Protein AF-A0AAC9Q5P0-F1 (afdb_monomer_lite)

Structure (mmCIF, N/CA/C/O backbone):
data_AF-A0AAC9Q5P0-F1
#
_entry.id   AF-A0AAC9Q5P0-F1
#
loop_
_atom_site.group_PDB
_atom_site.id
_atom_site.type_symbol
_atom_site.label_atom_id
_atom_site.label_alt_id
_atom_site.label_comp_id
_atom_site.label_asym_id
_atom_site.label_entity_id
_atom_site.label_seq_id
_atom_site.pdbx_PDB_ins_code
_atom_site.Cartn_x
_atom_site.Cartn_y
_atom_site.Cartn_z
_atom_site.occupancy
_atom_site.B_iso_or_equiv
_atom_site.auth_seq_id
_atom_site.auth_comp_id
_atom_site.auth_asym_id
_atom_site.auth_atom_id
_atom_site.pdbx_PDB_model_num
ATOM 1 N N . MET A 1 1 ? 54.254 -8.636 -61.430 1.00 41.69 1 MET A N 1
ATOM 2 C CA . MET A 1 1 ? 54.225 -7.560 -60.414 1.00 41.69 1 MET A CA 1
ATOM 3 C C . MET A 1 1 ? 52.807 -7.421 -59.892 1.00 41.69 1 MET A C 1
ATOM 5 O O . MET A 1 1 ? 51.876 -7.338 -60.684 1.00 41.69 1 MET A O 1
ATOM 9 N N . GLU A 1 2 ? 52.655 -7.551 -58.579 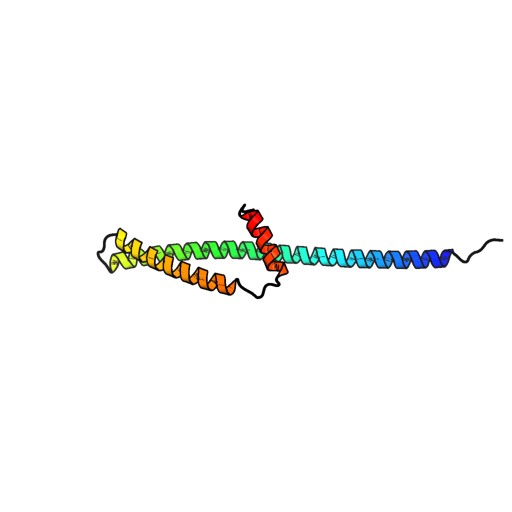1.00 45.59 2 GLU A N 1
ATOM 10 C CA . GLU A 1 2 ? 51.412 -7.882 -57.880 1.00 45.59 2 GLU A CA 1
ATOM 11 C C . GLU A 1 2 ? 50.449 -6.701 -57.646 1.00 45.59 2 GLU A C 1
ATOM 13 O O . GLU A 1 2 ? 50.810 -5.528 -57.668 1.00 45.59 2 GLU A O 1
ATOM 18 N N . LYS A 1 3 ? 49.182 -7.077 -57.429 1.00 53.22 3 LYS A N 1
ATOM 19 C CA . LYS A 1 3 ? 47.941 -6.287 -57.350 1.00 53.22 3 LYS A CA 1
ATOM 20 C C . LYS A 1 3 ? 47.927 -5.187 -56.261 1.00 53.22 3 LYS A C 1
ATOM 22 O O . LYS A 1 3 ? 48.045 -5.525 -55.085 1.00 53.22 3 LYS A O 1
ATOM 27 N N . PRO A 1 4 ? 47.539 -3.928 -56.575 1.00 51.56 4 PRO A N 1
ATOM 28 C CA . PRO A 1 4 ? 47.276 -2.895 -55.563 1.00 51.56 4 PRO A CA 1
ATOM 29 C C . PRO A 1 4 ? 45.778 -2.627 -55.270 1.00 51.56 4 PRO A C 1
ATOM 31 O O . PRO A 1 4 ? 45.444 -1.597 -54.692 1.00 51.56 4 PRO A O 1
ATOM 34 N N . LYS A 1 5 ? 44.836 -3.513 -55.639 1.00 55.69 5 LYS A N 1
ATOM 35 C CA . LYS A 1 5 ? 43.382 -3.204 -55.587 1.00 55.69 5 LYS A CA 1
ATOM 36 C C . LYS A 1 5 ? 42.654 -3.549 -54.266 1.00 55.69 5 LYS A C 1
ATOM 38 O O . LYS A 1 5 ? 41.485 -3.213 -54.124 1.00 55.69 5 LYS A O 1
ATOM 43 N N . ASN A 1 6 ? 43.317 -4.191 -53.295 1.00 57.44 6 ASN A N 1
ATOM 44 C CA . ASN A 1 6 ? 42.667 -4.765 -52.096 1.00 57.44 6 ASN A CA 1
ATOM 45 C C . ASN A 1 6 ? 42.652 -3.836 -50.853 1.00 57.44 6 ASN A C 1
ATOM 47 O O . ASN A 1 6 ? 41.790 -3.949 -49.987 1.00 57.44 6 ASN A O 1
ATOM 51 N N . LYS A 1 7 ? 43.573 -2.865 -50.760 1.00 59.47 7 LYS A N 1
ATOM 52 C CA . LYS A 1 7 ? 43.721 -2.028 -49.549 1.00 59.47 7 LYS A CA 1
ATOM 53 C C . LYS A 1 7 ? 42.550 -1.065 -49.316 1.00 59.47 7 LYS A C 1
ATOM 55 O O . LYS A 1 7 ? 42.161 -0.850 -48.174 1.00 59.47 7 LYS A O 1
ATOM 60 N N . ASN A 1 8 ? 41.955 -0.524 -50.381 1.00 60.94 8 ASN A N 1
ATOM 61 C CA . ASN A 1 8 ? 40.875 0.465 -50.266 1.00 60.94 8 ASN A CA 1
ATOM 62 C C . ASN A 1 8 ? 39.542 -0.174 -49.847 1.00 60.94 8 ASN A C 1
ATOM 64 O O . ASN A 1 8 ? 38.815 0.404 -49.049 1.00 60.94 8 ASN A O 1
ATOM 68 N N . PHE A 1 9 ? 39.249 -1.386 -50.327 1.00 62.50 9 PHE A N 1
ATOM 69 C CA . PHE A 1 9 ? 38.036 -2.123 -49.956 1.00 62.50 9 PHE A CA 1
ATOM 70 C C . PHE A 1 9 ? 38.073 -2.590 -48.497 1.00 62.50 9 PHE A C 1
ATOM 72 O O . PHE A 1 9 ? 37.093 -2.419 -47.777 1.00 62.50 9 PHE A O 1
ATOM 79 N N . ALA A 1 10 ? 39.222 -3.096 -48.037 1.00 68.06 10 ALA A N 1
ATOM 80 C CA . ALA A 1 10 ? 39.425 -3.465 -46.637 1.00 68.06 10 ALA A CA 1
ATOM 81 C C . ALA A 1 10 ? 39.277 -2.260 -45.687 1.00 68.06 10 ALA A C 1
ATOM 83 O O . ALA A 1 10 ? 38.703 -2.385 -44.608 1.00 68.06 10 ALA A O 1
ATOM 84 N N . ASN A 1 11 ? 39.738 -1.077 -46.106 1.00 73.56 11 ASN A N 1
ATOM 85 C CA . ASN A 1 11 ? 39.642 0.152 -45.315 1.00 73.56 11 ASN A CA 1
ATOM 86 C C . ASN A 1 11 ? 38.205 0.712 -45.268 1.00 73.56 11 ASN A C 1
ATOM 88 O O . ASN A 1 11 ? 37.756 1.216 -44.243 1.00 73.56 11 ASN A O 1
ATOM 92 N N . THR A 1 12 ? 37.438 0.583 -46.355 1.00 75.50 12 THR A N 1
ATOM 93 C CA . THR A 1 12 ? 36.006 0.928 -46.360 1.00 75.50 12 THR A CA 1
ATOM 94 C C . THR A 1 12 ? 35.192 -0.053 -45.514 1.00 75.50 12 THR A C 1
ATOM 96 O O . THR A 1 12 ? 34.342 0.372 -44.736 1.00 75.50 12 THR A O 1
ATOM 99 N N . ALA A 1 13 ? 35.486 -1.354 -45.598 1.00 75.75 13 ALA A N 1
ATOM 100 C CA . ALA A 1 13 ? 34.841 -2.374 -44.775 1.00 75.75 13 ALA A CA 1
ATOM 101 C C . ALA A 1 13 ? 35.131 -2.181 -43.274 1.00 75.75 13 ALA A C 1
ATOM 103 O O . ALA A 1 13 ? 34.214 -2.297 -42.462 1.00 75.75 13 ALA A O 1
ATOM 104 N N . SER A 1 14 ? 36.362 -1.808 -42.896 1.00 77.12 14 SER A N 1
ATOM 105 C CA . SER A 1 14 ? 36.698 -1.523 -41.493 1.00 77.12 14 SER A CA 1
ATOM 106 C C . SER A 1 14 ? 35.957 -0.294 -40.958 1.00 77.12 14 SER A C 1
ATOM 108 O O . SER A 1 14 ? 35.467 -0.320 -39.833 1.00 77.12 14 SER A O 1
ATOM 110 N N . ARG A 1 15 ? 35.787 0.755 -41.777 1.00 79.75 15 ARG A N 1
ATOM 111 C CA . ARG A 1 15 ? 35.002 1.949 -41.420 1.00 79.75 15 ARG A CA 1
ATOM 112 C C . ARG A 1 15 ? 33.519 1.639 -41.253 1.00 79.75 15 ARG A C 1
ATOM 114 O O . ARG A 1 15 ? 32.919 2.101 -40.291 1.00 79.75 15 ARG A O 1
ATOM 121 N N . ILE A 1 16 ? 32.935 0.836 -42.144 1.00 81.06 16 ILE A N 1
ATOM 122 C CA . ILE A 1 16 ? 31.531 0.412 -42.031 1.00 81.06 16 ILE A CA 1
ATOM 123 C C . ILE A 1 16 ? 31.335 -0.463 -40.786 1.00 81.06 16 ILE A C 1
ATOM 125 O O . ILE A 1 16 ? 30.385 -0.249 -40.039 1.00 81.06 16 ILE A O 1
ATOM 129 N N . SER A 1 17 ? 32.264 -1.381 -40.504 1.00 78.94 17 SER A N 1
ATOM 130 C CA . SER A 1 17 ? 32.242 -2.189 -39.280 1.00 78.94 17 SER A CA 1
ATOM 131 C C . SER A 1 17 ? 32.384 -1.333 -38.016 1.00 78.94 17 SER A C 1
ATOM 133 O O . SER A 1 17 ? 31.703 -1.588 -37.026 1.00 78.94 17 SER A O 1
ATOM 135 N N . ALA A 1 18 ? 33.228 -0.298 -38.043 1.00 82.81 18 ALA A N 1
ATOM 136 C CA . ALA A 1 18 ? 33.385 0.640 -36.933 1.00 82.81 18 ALA A CA 1
ATOM 137 C C . ALA A 1 18 ? 32.124 1.493 -36.715 1.00 82.81 18 ALA A C 1
ATOM 139 O O . ALA A 1 18 ? 31.729 1.722 -35.575 1.00 82.81 18 ALA A O 1
ATOM 140 N N . ILE A 1 19 ? 31.452 1.919 -37.791 1.00 83.06 19 ILE A N 1
ATOM 141 C CA . ILE A 1 19 ? 30.169 2.634 -37.711 1.00 83.06 19 ILE A CA 1
ATOM 142 C C . ILE A 1 19 ? 29.077 1.714 -37.153 1.00 83.06 19 ILE A C 1
ATOM 144 O O . ILE A 1 19 ? 28.351 2.123 -36.251 1.00 83.06 19 ILE A O 1
ATOM 148 N N . ALA A 1 20 ? 28.989 0.468 -37.625 1.00 77.75 20 ALA A N 1
ATOM 149 C CA . ALA A 1 20 ? 28.028 -0.509 -37.115 1.00 77.75 20 ALA A CA 1
ATOM 150 C C . ALA A 1 20 ? 28.236 -0.788 -35.613 1.00 77.75 20 ALA A C 1
ATOM 152 O O . ALA A 1 20 ? 27.274 -0.775 -34.846 1.00 77.75 20 ALA A O 1
ATOM 153 N N . SER A 1 21 ? 29.492 -0.943 -35.177 1.00 82.06 21 SER A N 1
ATOM 154 C CA . SER A 1 21 ? 29.845 -1.072 -33.756 1.00 82.06 21 SER A CA 1
ATOM 155 C C . SER A 1 21 ? 29.493 0.186 -32.951 1.00 82.06 21 SER A C 1
ATOM 157 O O . SER A 1 21 ? 28.973 0.083 -31.846 1.00 82.06 21 SER A O 1
ATOM 159 N N . SER A 1 22 ? 29.722 1.379 -33.510 1.00 86.00 22 SER A N 1
ATOM 160 C CA . SER A 1 22 ? 29.417 2.663 -32.861 1.00 86.00 22 SER A CA 1
ATOM 161 C C . SER A 1 22 ? 27.913 2.877 -32.652 1.00 86.00 22 SER A C 1
ATOM 163 O O . SER A 1 22 ? 27.486 3.321 -31.587 1.00 86.00 22 SER A O 1
ATOM 165 N N . VAL A 1 23 ? 27.088 2.508 -33.637 1.00 87.06 23 VAL A N 1
ATOM 166 C CA . VAL A 1 23 ? 25.621 2.577 -33.526 1.00 87.06 23 VAL A CA 1
ATOM 167 C C . VAL A 1 23 ? 25.108 1.595 -32.469 1.00 87.06 23 VAL A C 1
ATOM 169 O O . VAL A 1 23 ? 24.252 1.962 -31.663 1.00 87.06 23 VAL A O 1
ATOM 172 N N . MET A 1 24 ? 25.660 0.378 -32.414 1.00 86.75 24 MET A N 1
ATOM 173 C CA . MET A 1 24 ? 25.327 -0.598 -31.370 1.00 86.75 24 MET A CA 1
ATOM 174 C C . MET A 1 24 ? 25.663 -0.061 -29.970 1.00 86.75 24 MET A C 1
ATOM 176 O O . MET A 1 24 ? 24.803 -0.070 -29.088 1.00 86.75 24 MET A O 1
ATOM 180 N N . ASP A 1 25 ? 26.865 0.489 -29.782 1.00 88.94 25 ASP A N 1
ATOM 181 C CA . ASP A 1 25 ? 27.274 1.099 -28.513 1.00 88.94 25 ASP A CA 1
ATOM 182 C C . ASP A 1 25 ? 26.418 2.316 -28.131 1.00 88.94 25 ASP A C 1
ATOM 184 O O . ASP A 1 25 ? 26.221 2.592 -26.944 1.00 88.94 25 ASP A O 1
ATOM 188 N N . LEU A 1 26 ? 25.915 3.071 -29.113 1.00 87.38 26 LEU A N 1
ATOM 189 C CA . LEU A 1 26 ? 25.020 4.204 -28.881 1.00 87.38 26 LEU A CA 1
ATOM 190 C C . LEU A 1 26 ? 23.656 3.734 -28.363 1.00 87.38 26 LEU A C 1
ATOM 192 O O . LEU A 1 26 ? 23.186 4.256 -27.354 1.00 87.38 26 LEU A O 1
ATOM 196 N N . HIS A 1 27 ? 23.043 2.725 -28.993 1.00 92.94 27 HIS A N 1
ATOM 197 C CA . HIS A 1 27 ? 21.768 2.167 -28.529 1.00 92.94 27 HIS A CA 1
ATOM 198 C C . HIS A 1 27 ? 21.880 1.556 -27.131 1.00 92.94 27 HIS A C 1
ATOM 200 O O . HIS A 1 27 ? 21.002 1.783 -26.301 1.00 92.94 27 HIS A O 1
ATOM 206 N N . VAL A 1 28 ? 22.970 0.836 -26.844 1.00 89.44 28 VAL A N 1
ATOM 207 C CA . VAL A 1 28 ? 23.216 0.276 -25.507 1.00 89.44 28 VAL A CA 1
ATOM 208 C C . VAL A 1 28 ? 23.379 1.392 -24.474 1.00 89.44 28 VAL A C 1
ATOM 210 O O . VAL A 1 28 ? 22.767 1.329 -23.410 1.00 89.44 28 VAL A O 1
ATOM 213 N N . ARG A 1 29 ? 24.139 2.452 -24.781 1.00 89.56 29 ARG A N 1
ATOM 214 C CA . ARG A 1 29 ? 24.296 3.598 -23.869 1.00 89.56 29 ARG A CA 1
ATOM 215 C C . ARG A 1 29 ? 22.985 4.334 -23.613 1.00 89.56 29 ARG A C 1
ATOM 217 O O . ARG A 1 29 ? 22.704 4.655 -22.462 1.00 89.56 29 ARG A O 1
ATOM 224 N N . ILE A 1 30 ? 22.183 4.568 -24.651 1.00 90.50 30 ILE A N 1
ATOM 225 C CA . ILE A 1 30 ? 20.863 5.196 -24.516 1.00 90.50 30 ILE A CA 1
ATOM 226 C C . ILE A 1 30 ? 19.941 4.312 -23.665 1.00 90.50 30 ILE A C 1
ATOM 228 O O . ILE A 1 30 ? 19.292 4.814 -22.752 1.00 90.50 30 ILE A O 1
ATOM 232 N N . ALA A 1 31 ? 19.927 2.995 -23.899 1.00 89.38 31 ALA A N 1
ATOM 233 C CA . ALA A 1 31 ? 19.124 2.061 -23.113 1.00 89.38 31 ALA A CA 1
ATOM 234 C C . ALA A 1 31 ? 19.525 2.054 -21.628 1.00 89.38 31 ALA A C 1
ATOM 236 O O . ALA A 1 31 ? 18.658 2.104 -20.759 1.00 89.38 31 ALA A O 1
ATOM 237 N N . LEU A 1 32 ? 20.827 2.051 -21.324 1.00 89.50 32 LEU A N 1
ATOM 238 C CA . LEU A 1 32 ? 21.317 2.122 -19.944 1.00 89.50 32 LEU A CA 1
ATOM 239 C C . LEU A 1 32 ? 20.953 3.453 -19.273 1.00 89.50 32 LEU A C 1
ATOM 241 O O . LEU A 1 32 ? 20.518 3.458 -18.123 1.00 89.50 32 LEU A O 1
ATOM 245 N N . GLN A 1 33 ? 21.063 4.572 -19.993 1.00 89.00 33 GLN A N 1
ATOM 246 C CA . GLN A 1 33 ? 20.675 5.885 -19.473 1.00 89.00 33 GLN A CA 1
ATOM 247 C C . GLN A 1 33 ? 19.175 5.979 -19.165 1.00 89.00 33 GLN A C 1
ATOM 249 O O . GLN A 1 33 ? 18.802 6.533 -18.129 1.00 89.00 33 GLN A O 1
ATOM 254 N N . GLU A 1 34 ? 18.317 5.427 -20.026 1.00 89.06 34 GLU A N 1
ATOM 255 C CA . GLU A 1 34 ? 16.869 5.427 -19.801 1.00 89.06 34 GLU A CA 1
ATOM 256 C C . GLU A 1 34 ? 16.500 4.562 -18.585 1.00 89.06 34 GLU A C 1
ATOM 258 O O . GLU A 1 34 ? 15.731 4.995 -17.724 1.00 89.06 34 GLU A O 1
ATOM 263 N N . VAL A 1 35 ? 17.135 3.392 -18.441 1.00 87.75 35 VAL A N 1
ATOM 264 C CA . VAL A 1 35 ? 16.961 2.511 -17.274 1.00 87.75 35 VAL A CA 1
ATOM 265 C C . VAL A 1 35 ? 17.420 3.190 -15.983 1.00 87.75 35 VAL A C 1
ATOM 267 O O . VAL A 1 35 ? 16.712 3.129 -14.979 1.00 87.75 35 VAL A O 1
ATOM 270 N N . ASP A 1 36 ? 18.564 3.877 -15.981 1.00 89.25 36 ASP A N 1
ATOM 271 C CA . ASP A 1 36 ? 19.053 4.591 -14.796 1.00 89.25 36 ASP A CA 1
ATOM 272 C C . ASP A 1 36 ? 18.136 5.758 -14.402 1.00 89.25 36 ASP A C 1
ATOM 274 O O . ASP A 1 36 ? 17.887 6.006 -13.212 1.00 89.25 36 ASP A O 1
ATOM 278 N N . ARG A 1 37 ? 17.581 6.462 -15.394 1.00 89.31 37 ARG A N 1
ATOM 279 C CA . ARG A 1 37 ? 16.596 7.525 -15.176 1.00 89.31 37 ARG A CA 1
ATOM 280 C C . ARG A 1 37 ? 15.298 6.969 -14.593 1.00 89.31 37 ARG A C 1
ATOM 282 O O . ARG A 1 37 ? 14.768 7.530 -13.629 1.00 89.31 37 ARG A O 1
ATOM 289 N N . GLU A 1 38 ? 14.806 5.860 -15.133 1.00 86.75 38 GLU A N 1
ATOM 290 C CA . GLU A 1 38 ? 13.598 5.197 -14.653 1.00 86.75 38 GLU A CA 1
ATOM 291 C C . GLU A 1 38 ? 13.789 4.600 -13.255 1.00 86.75 38 GLU A C 1
ATOM 293 O O . GLU A 1 38 ? 12.938 4.793 -12.384 1.00 86.75 38 GLU A O 1
ATOM 298 N N . LYS A 1 39 ? 14.947 3.993 -12.982 1.0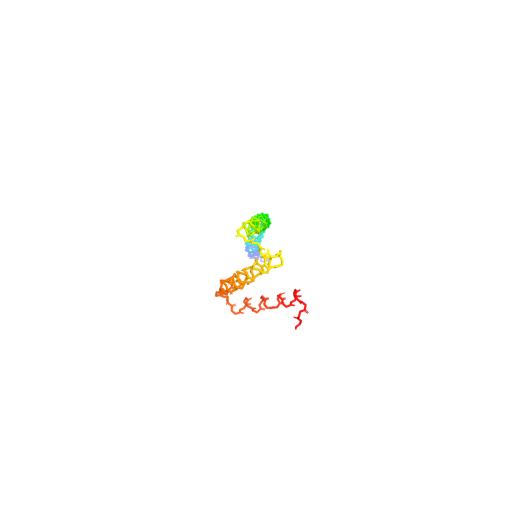0 86.12 39 LYS A N 1
ATOM 299 C CA . LYS A 1 39 ? 15.342 3.528 -11.649 1.00 86.12 39 LYS A CA 1
ATOM 300 C C . LYS A 1 39 ? 15.300 4.666 -10.635 1.00 86.12 39 LYS A C 1
ATOM 302 O O . LYS A 1 39 ? 14.734 4.496 -9.559 1.00 86.12 39 LYS A O 1
ATOM 307 N N . ARG A 1 40 ? 15.849 5.843 -10.961 1.00 89.12 40 ARG A N 1
ATOM 308 C CA . ARG A 1 40 ? 15.805 7.006 -10.057 1.00 89.12 40 ARG A CA 1
ATOM 309 C C . ARG A 1 40 ? 14.369 7.445 -9.772 1.00 89.12 40 ARG A C 1
ATOM 311 O O . ARG A 1 40 ? 14.054 7.695 -8.613 1.00 89.12 40 ARG A O 1
ATOM 318 N N . ARG A 1 41 ? 13.507 7.497 -10.796 1.00 91.75 41 ARG A N 1
ATOM 319 C CA . ARG A 1 41 ? 12.072 7.812 -10.655 1.00 91.75 41 ARG A CA 1
ATOM 320 C C . ARG A 1 41 ? 11.344 6.788 -9.781 1.00 91.75 41 ARG A C 1
ATOM 322 O O . ARG A 1 41 ? 10.531 7.176 -8.950 1.00 91.75 41 ARG A O 1
ATOM 329 N N . LEU A 1 42 ? 11.629 5.500 -9.960 1.00 91.06 42 LEU A N 1
ATOM 330 C CA . LEU A 1 42 ? 11.026 4.422 -9.173 1.00 91.06 42 LEU A CA 1
ATOM 331 C C . LEU A 1 42 ? 11.496 4.444 -7.718 1.00 91.06 42 LEU A C 1
ATOM 333 O O . LEU A 1 42 ? 10.679 4.264 -6.822 1.00 91.06 42 LEU A O 1
ATOM 337 N N . ILE A 1 43 ? 12.780 4.718 -7.468 1.00 91.94 43 ILE A N 1
ATOM 338 C CA . ILE A 1 43 ? 13.319 4.841 -6.108 1.00 91.94 43 ILE A CA 1
ATOM 339 C C . ILE A 1 43 ? 12.702 6.052 -5.404 1.00 91.94 43 ILE A C 1
ATOM 341 O O . ILE A 1 43 ? 12.168 5.909 -4.307 1.00 91.94 43 ILE A O 1
ATOM 345 N N . SER A 1 44 ? 12.739 7.237 -6.021 1.00 90.94 44 SER A N 1
ATOM 346 C CA . SER A 1 44 ? 12.196 8.447 -5.392 1.00 90.94 44 SER A CA 1
ATOM 347 C C . SER A 1 44 ? 10.678 8.373 -5.226 1.00 90.94 44 SER A C 1
ATOM 349 O O . SER A 1 44 ? 10.164 8.696 -4.155 1.00 90.94 44 SER A O 1
ATOM 351 N N . GLY A 1 45 ? 9.966 7.887 -6.245 1.00 91.88 45 GLY A N 1
ATOM 352 C CA . GLY A 1 45 ? 8.524 7.664 -6.194 1.00 91.88 45 GLY A CA 1
ATOM 353 C C . GLY A 1 45 ? 8.135 6.625 -5.145 1.00 91.88 45 GLY A C 1
ATOM 354 O O . GLY A 1 45 ? 7.200 6.852 -4.384 1.00 91.88 45 GLY A O 1
ATOM 355 N N . GLY A 1 46 ? 8.886 5.525 -5.046 1.00 92.62 46 GLY A N 1
ATOM 356 C CA . GLY A 1 46 ? 8.675 4.478 -4.049 1.00 92.62 46 GLY A CA 1
ATOM 357 C C . GLY A 1 46 ? 8.876 4.973 -2.617 1.00 92.62 46 GLY A C 1
ATOM 358 O O . GLY A 1 46 ? 8.036 4.707 -1.762 1.00 92.62 46 GLY A O 1
ATOM 359 N N . ILE A 1 47 ? 9.935 5.749 -2.357 1.00 94.69 47 ILE A N 1
ATOM 360 C CA . ILE A 1 47 ? 10.186 6.345 -1.033 1.00 94.69 47 ILE A CA 1
ATOM 361 C C . ILE A 1 47 ? 9.061 7.314 -0.653 1.00 94.69 47 ILE A C 1
ATOM 363 O O . ILE A 1 47 ? 8.539 7.241 0.458 1.00 94.69 47 ILE A O 1
ATOM 367 N N . PHE A 1 48 ? 8.657 8.200 -1.568 1.00 93.19 48 PHE A N 1
ATOM 368 C CA . PHE A 1 48 ? 7.596 9.166 -1.288 1.00 93.19 48 PHE A CA 1
ATOM 369 C C . PHE A 1 48 ? 6.239 8.483 -1.062 1.00 93.19 48 PHE A C 1
ATOM 371 O O . PHE A 1 48 ? 5.513 8.854 -0.141 1.00 93.19 48 PHE A O 1
ATOM 378 N N . LEU A 1 49 ? 5.926 7.434 -1.834 1.00 94.56 49 LEU A N 1
ATOM 379 C CA . LEU A 1 49 ? 4.741 6.604 -1.607 1.00 94.56 49 LEU A CA 1
ATOM 380 C C . LEU A 1 49 ? 4.787 5.891 -0.256 1.00 94.56 49 LEU A C 1
ATOM 382 O O . LEU A 1 49 ? 3.779 5.885 0.445 1.00 94.56 49 LEU A O 1
ATOM 386 N N . ALA A 1 50 ? 5.934 5.334 0.138 1.00 95.25 50 ALA A N 1
ATOM 387 C CA . ALA A 1 50 ? 6.085 4.678 1.433 1.00 95.25 50 ALA A CA 1
ATOM 388 C C . ALA A 1 50 ? 5.839 5.666 2.584 1.00 95.25 50 ALA A C 1
ATOM 390 O O . ALA A 1 50 ? 5.003 5.402 3.447 1.00 95.25 50 ALA A O 1
ATOM 391 N N . ILE A 1 51 ? 6.484 6.837 2.556 1.00 96.69 51 ILE A N 1
ATOM 392 C CA . ILE A 1 51 ? 6.295 7.886 3.570 1.00 96.69 51 ILE A CA 1
ATOM 393 C C . ILE A 1 51 ? 4.832 8.342 3.611 1.00 96.69 51 ILE A C 1
ATOM 395 O O . ILE A 1 51 ? 4.230 8.377 4.684 1.00 96.69 51 ILE A O 1
ATOM 399 N N . GLY A 1 52 ? 4.242 8.642 2.452 1.00 96.12 52 GLY A N 1
ATOM 400 C CA . GLY A 1 52 ? 2.841 9.050 2.353 1.00 96.12 52 GLY A CA 1
ATOM 401 C C . GLY A 1 52 ? 1.882 7.984 2.886 1.00 96.12 52 GLY A C 1
ATOM 402 O O . GLY A 1 52 ? 0.969 8.306 3.641 1.00 96.12 52 GLY A O 1
ATOM 403 N N . SER A 1 53 ? 2.120 6.709 2.566 1.00 94.00 53 SER A N 1
ATOM 404 C CA . SER A 1 53 ? 1.309 5.591 3.059 1.00 94.00 53 SER A CA 1
ATOM 405 C C . SER A 1 53 ? 1.409 5.416 4.578 1.00 94.00 53 SER A C 1
ATOM 407 O O . SER A 1 53 ? 0.387 5.230 5.233 1.00 94.00 53 SER A O 1
ATOM 409 N N . THR A 1 54 ? 2.604 5.574 5.157 1.00 96.69 54 THR A N 1
ATOM 410 C CA . THR A 1 54 ? 2.817 5.536 6.611 1.00 96.69 54 THR A CA 1
ATOM 411 C C . THR A 1 54 ? 2.107 6.692 7.310 1.00 96.69 54 THR A C 1
ATOM 413 O O . THR A 1 54 ? 1.454 6.488 8.331 1.00 96.69 54 THR A O 1
ATOM 416 N N . LEU A 1 55 ? 2.184 7.908 6.760 1.00 97.31 55 LEU A N 1
ATOM 417 C CA . LEU A 1 55 ? 1.470 9.062 7.313 1.00 97.31 55 LEU A CA 1
ATOM 418 C C . LEU A 1 55 ? -0.050 8.876 7.236 1.00 97.31 55 LEU A C 1
ATOM 420 O O . LEU A 1 55 ? -0.746 9.153 8.210 1.00 97.31 55 LEU A O 1
ATOM 424 N N . LEU A 1 56 ? -0.567 8.358 6.118 1.00 96.50 56 LEU A N 1
ATOM 425 C CA . LEU A 1 56 ? -1.989 8.035 5.978 1.00 96.50 56 LEU A CA 1
ATOM 426 C C . LEU A 1 56 ? -2.439 6.968 6.982 1.00 96.50 56 LEU A C 1
ATOM 428 O O . LEU A 1 56 ? -3.521 7.098 7.551 1.00 96.50 56 LEU A O 1
ATOM 432 N N . LEU A 1 57 ? -1.609 5.955 7.248 1.00 95.44 57 LEU A N 1
ATOM 433 C CA . LEU A 1 57 ? -1.884 4.953 8.278 1.00 95.44 57 LEU A CA 1
ATOM 434 C C . LEU A 1 57 ? -1.993 5.594 9.670 1.00 95.44 57 LEU A C 1
ATOM 436 O O . LEU A 1 57 ? -2.930 5.294 10.406 1.00 95.44 57 LEU A O 1
ATOM 440 N N . LEU A 1 58 ? -1.081 6.506 10.023 1.00 96.88 58 LEU A N 1
ATOM 441 C CA . LEU A 1 58 ? -1.139 7.224 11.301 1.00 96.88 58 LEU A CA 1
ATOM 442 C C . LEU A 1 58 ? -2.405 8.080 11.423 1.00 96.88 58 LEU A C 1
ATOM 444 O O . LEU A 1 58 ? -3.063 8.057 12.461 1.00 96.88 58 LEU A O 1
ATOM 448 N N . VAL A 1 59 ? -2.787 8.791 10.358 1.00 97.56 59 VAL A N 1
ATOM 449 C CA . VAL A 1 59 ? -4.042 9.560 10.324 1.00 97.56 59 VAL A CA 1
ATOM 450 C C . VAL A 1 59 ? -5.248 8.643 10.520 1.00 97.56 59 VAL A C 1
ATOM 452 O O . VAL A 1 59 ? -6.147 8.977 11.291 1.00 97.56 59 VAL A O 1
ATOM 455 N N . LEU A 1 60 ? -5.256 7.472 9.878 1.00 95.25 60 LEU A N 1
ATOM 456 C CA . LEU A 1 60 ? -6.328 6.496 10.032 1.00 95.25 60 LEU A CA 1
ATOM 457 C C . LEU A 1 60 ? -6.452 6.034 11.490 1.00 95.25 60 LEU A C 1
ATOM 459 O O . LEU A 1 60 ? -7.559 6.016 12.022 1.00 95.25 60 LEU A O 1
ATOM 463 N N . ILE A 1 61 ? -5.335 5.743 12.165 1.00 96.00 61 ILE A N 1
ATOM 464 C CA . ILE A 1 61 ? -5.328 5.387 13.594 1.00 96.00 61 ILE A CA 1
ATOM 465 C C . ILE A 1 61 ? -5.916 6.524 14.442 1.00 96.00 61 ILE A C 1
ATOM 467 O O . ILE A 1 61 ? -6.782 6.278 15.281 1.00 96.00 61 ILE A O 1
ATOM 471 N N . CYS A 1 62 ? -5.515 7.775 14.199 1.00 97.31 62 CYS A N 1
ATOM 472 C CA . CYS A 1 62 ? -6.072 8.932 14.906 1.00 97.31 62 CYS A CA 1
ATOM 473 C C . CYS A 1 62 ? -7.591 9.062 14.705 1.00 97.31 62 CYS A C 1
ATOM 475 O O . CYS A 1 62 ? -8.314 9.335 15.663 1.00 97.31 62 CYS A O 1
ATOM 477 N N . ILE A 1 63 ? -8.088 8.821 13.487 1.00 96.44 63 ILE A N 1
ATOM 478 C CA . ILE A 1 63 ? -9.527 8.819 13.189 1.00 96.44 63 ILE A CA 1
ATOM 479 C C . ILE A 1 63 ? -10.250 7.733 13.995 1.00 96.44 63 ILE A C 1
ATOM 481 O O . ILE A 1 63 ? -11.299 8.018 14.567 1.00 96.44 63 ILE A O 1
ATOM 485 N N . HIS A 1 64 ? -9.686 6.526 14.108 1.00 94.62 64 HIS A N 1
ATOM 486 C CA . HIS A 1 64 ? -10.284 5.447 14.905 1.00 94.62 64 HIS A CA 1
ATOM 487 C C . HIS A 1 64 ? -10.366 5.807 16.388 1.00 94.62 64 HIS A C 1
ATOM 489 O O . HIS A 1 64 ? -11.388 5.556 17.024 1.00 94.62 64 HIS A O 1
ATOM 495 N N . ILE A 1 65 ? -9.324 6.443 16.934 1.00 95.12 65 ILE A N 1
ATOM 496 C CA . ILE A 1 65 ? -9.318 6.904 18.328 1.00 95.12 65 ILE A CA 1
ATOM 497 C C . ILE A 1 65 ? -10.415 7.950 18.543 1.00 95.12 65 ILE A C 1
ATOM 499 O O . ILE A 1 65 ? -11.203 7.829 19.479 1.00 95.12 65 ILE A O 1
ATOM 503 N N . ILE A 1 66 ? -10.506 8.954 17.666 1.00 95.94 66 ILE A N 1
ATOM 504 C CA . ILE A 1 66 ? -11.545 9.992 17.747 1.00 95.94 66 ILE A CA 1
ATOM 505 C C . ILE A 1 66 ? -12.939 9.368 17.638 1.00 95.94 66 ILE A C 1
ATOM 507 O O . ILE A 1 66 ? -13.833 9.725 18.404 1.00 95.94 66 ILE A O 1
ATOM 511 N N . PHE A 1 67 ? -13.124 8.420 16.720 1.00 94.56 67 PHE A N 1
ATOM 512 C CA . PHE A 1 67 ? -14.399 7.744 16.510 1.00 94.56 67 PHE A CA 1
ATOM 513 C C . PHE A 1 67 ? -14.810 6.902 17.724 1.00 94.56 67 PHE A C 1
ATOM 515 O O . PHE A 1 67 ? -15.954 6.986 18.168 1.00 94.56 67 PHE A O 1
ATOM 522 N N . TYR A 1 68 ? -13.871 6.169 18.327 1.00 94.50 68 TYR A N 1
ATOM 523 C CA . TYR A 1 68 ? -14.102 5.449 19.578 1.00 94.50 68 TYR A CA 1
ATOM 524 C C . TYR A 1 68 ? -14.487 6.399 20.722 1.00 94.50 68 TYR A C 1
ATOM 526 O O . TYR A 1 68 ? -15.496 6.178 21.390 1.00 94.50 68 TYR A O 1
ATOM 534 N N . 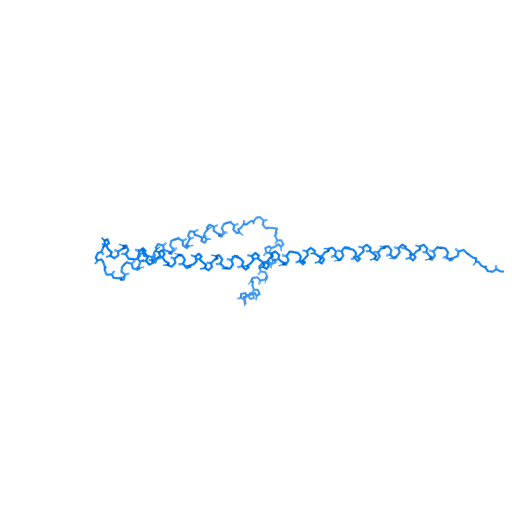LEU A 1 69 ? -13.740 7.492 20.918 1.00 94.19 69 LEU A N 1
ATOM 535 C CA . LEU A 1 69 ? -14.056 8.488 21.947 1.00 94.19 69 LEU A CA 1
ATOM 536 C C . LEU A 1 69 ? -15.447 9.101 21.728 1.00 94.19 69 LEU A C 1
ATOM 538 O O . LEU A 1 69 ? -16.213 9.269 22.678 1.00 94.19 69 LEU A O 1
ATOM 542 N N . PHE A 1 70 ? -15.809 9.380 20.476 1.00 94.31 70 PHE A N 1
ATOM 543 C CA . PHE A 1 70 ? -17.138 9.863 20.119 1.00 94.31 70 PHE A CA 1
ATOM 544 C C . PHE A 1 70 ? -18.238 8.855 20.488 1.00 94.31 70 PHE A C 1
ATOM 546 O O . PHE A 1 70 ? -19.218 9.232 21.132 1.00 94.31 70 PHE A O 1
ATOM 553 N N . LEU A 1 71 ? -18.046 7.573 20.163 1.00 92.94 71 LEU A N 1
ATOM 554 C CA . LEU A 1 71 ? -18.954 6.481 20.531 1.00 92.94 71 LEU A CA 1
ATOM 555 C C . LEU A 1 71 ? -19.142 6.376 22.045 1.00 92.94 71 LEU A C 1
ATOM 557 O O . LEU A 1 71 ? -20.278 6.324 22.508 1.00 92.94 71 LEU A O 1
ATOM 561 N N . THR A 1 72 ? -18.055 6.430 22.819 1.00 92.69 72 THR A N 1
ATOM 562 C CA . THR A 1 72 ? -18.136 6.374 24.290 1.00 92.69 72 THR A CA 1
ATOM 563 C C . THR A 1 72 ? -18.862 7.568 24.911 1.00 92.69 72 THR A C 1
ATOM 565 O O . THR A 1 72 ? -19.395 7.453 26.008 1.00 92.69 72 THR A O 1
ATOM 568 N N . LYS A 1 73 ? -18.905 8.720 24.229 1.00 91.38 73 LYS A N 1
ATOM 569 C CA . LYS A 1 73 ? -19.629 9.908 24.703 1.00 91.38 73 LYS A CA 1
ATOM 570 C C . LYS A 1 73 ? -21.106 9.891 24.310 1.00 91.38 73 LYS A C 1
ATOM 572 O O . LYS A 1 73 ? -21.940 10.414 25.042 1.00 91.38 73 LYS A O 1
ATOM 577 N N . TYR A 1 74 ? -21.423 9.352 23.135 1.00 91.25 74 TYR A N 1
ATOM 578 C CA . TYR A 1 74 ? -22.790 9.308 22.611 1.00 91.25 74 TYR A CA 1
ATOM 579 C C . TYR A 1 74 ? -23.624 8.177 23.229 1.00 91.25 74 TYR A C 1
ATOM 581 O O . TYR A 1 74 ? -24.851 8.242 23.252 1.00 91.25 74 TYR A O 1
ATOM 589 N N . ASN A 1 75 ? -22.960 7.134 23.720 1.00 88.44 75 ASN A N 1
ATOM 590 C CA . ASN A 1 75 ? -23.575 5.875 24.090 1.00 88.44 75 ASN A CA 1
ATOM 591 C C . ASN A 1 75 ? -22.935 5.292 25.370 1.00 88.44 75 ASN A C 1
ATOM 593 O O . ASN A 1 75 ? -21.732 5.399 25.569 1.00 88.44 75 ASN A O 1
ATOM 597 N N . ASN A 1 76 ? -23.740 4.615 26.196 1.00 88.44 76 ASN A N 1
ATOM 598 C CA . ASN A 1 76 ? -23.321 3.928 27.423 1.00 88.44 76 ASN A CA 1
ATOM 599 C C . ASN A 1 76 ? -23.061 2.415 27.239 1.00 88.44 76 ASN A C 1
ATOM 601 O O . ASN A 1 76 ? -23.057 1.678 28.224 1.00 88.44 76 ASN A O 1
ATOM 605 N N . TRP A 1 77 ? -22.913 1.905 26.010 1.00 89.50 77 TRP A N 1
ATOM 606 C CA . TRP A 1 77 ? -22.593 0.487 25.809 1.00 89.50 77 TRP A CA 1
ATOM 607 C C . TRP A 1 77 ? -21.217 0.151 26.373 1.00 89.50 77 TRP A C 1
ATOM 609 O O . TRP A 1 77 ? -20.307 0.984 26.396 1.00 89.50 77 TRP A O 1
ATOM 619 N N . ASN A 1 78 ? -21.057 -1.117 26.753 1.00 90.69 78 ASN A N 1
ATOM 620 C CA . ASN A 1 78 ? -19.757 -1.647 27.124 1.00 90.69 78 ASN A CA 1
ATOM 621 C C . ASN A 1 78 ? -18.743 -1.477 25.985 1.00 90.69 78 ASN A C 1
ATOM 623 O O . ASN A 1 78 ? -19.082 -1.426 24.797 1.00 90.69 78 ASN A O 1
ATOM 627 N N . ILE A 1 79 ? -17.473 -1.445 26.379 1.00 89.75 79 ILE A N 1
ATOM 628 C CA . ILE A 1 79 ? -16.332 -1.237 25.489 1.00 89.75 79 ILE A CA 1
ATOM 629 C C . ILE A 1 79 ? -16.314 -2.279 24.362 1.00 89.75 79 ILE A C 1
ATOM 631 O O . ILE A 1 79 ? -16.020 -1.919 23.220 1.00 89.75 79 ILE A O 1
ATOM 635 N N . GLU A 1 80 ? -16.690 -3.537 24.639 1.00 92.75 80 GLU A N 1
ATOM 636 C CA . GLU A 1 80 ? -16.679 -4.594 23.620 1.00 92.75 80 GLU A CA 1
ATOM 637 C C . GLU A 1 80 ? -17.614 -4.272 22.450 1.00 92.75 80 GLU A C 1
ATOM 639 O O . GLU A 1 80 ? -17.230 -4.443 21.295 1.00 92.75 80 GLU A O 1
ATOM 644 N N . TYR A 1 81 ? -18.815 -3.755 22.726 1.00 92.50 81 TYR A N 1
ATOM 645 C CA . TYR A 1 81 ? -19.796 -3.438 21.686 1.00 92.50 81 TYR A CA 1
ATOM 646 C C . TYR A 1 81 ? -19.365 -2.249 20.824 1.00 92.50 81 TYR A C 1
ATOM 648 O O . TYR A 1 81 ? -19.537 -2.283 19.605 1.00 92.50 81 TYR A O 1
ATOM 656 N N . ASN A 1 82 ? -18.762 -1.221 21.431 1.00 92.44 82 ASN A N 1
ATOM 657 C CA . ASN A 1 82 ? -18.231 -0.078 20.684 1.00 92.44 82 ASN A CA 1
ATOM 658 C C . ASN A 1 82 ? -17.093 -0.507 19.747 1.00 92.44 82 ASN A C 1
ATOM 660 O O . ASN A 1 82 ? 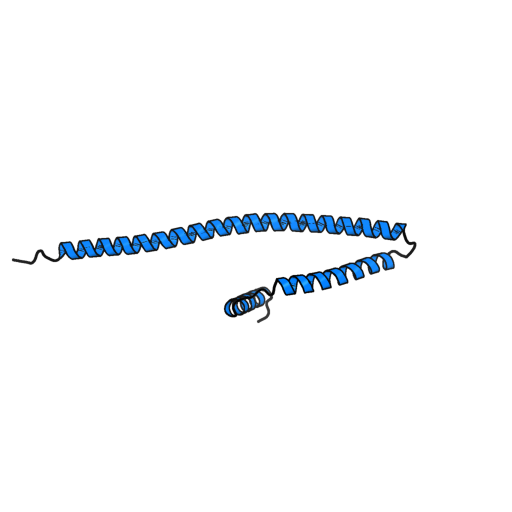-17.077 -0.109 18.585 1.00 92.44 82 ASN A O 1
ATOM 664 N N . LEU A 1 83 ? -16.175 -1.357 20.216 1.00 92.06 83 LEU A N 1
ATOM 665 C CA . LEU A 1 83 ? -15.088 -1.882 19.384 1.00 92.06 83 LEU A CA 1
ATOM 666 C C . LEU A 1 83 ? -15.602 -2.820 18.285 1.00 92.06 83 LEU A C 1
ATOM 668 O O . LEU A 1 83 ? -15.132 -2.749 17.152 1.00 92.06 83 LEU A O 1
ATOM 672 N N . LEU A 1 84 ? -16.595 -3.659 18.587 1.00 94.50 84 LEU A N 1
ATOM 673 C CA . LEU A 1 84 ? -17.201 -4.564 17.611 1.00 94.50 84 LEU A CA 1
ATOM 674 C C . LEU A 1 84 ? -17.869 -3.794 16.463 1.00 94.50 84 LEU A C 1
ATOM 676 O O . LEU A 1 84 ? -17.744 -4.191 15.305 1.00 94.50 84 LEU A O 1
ATOM 680 N N . LEU A 1 85 ? -18.514 -2.662 16.762 1.00 93.25 85 LEU A N 1
ATOM 681 C CA . LEU A 1 85 ? -19.079 -1.775 15.745 1.00 93.25 85 LEU A CA 1
ATOM 682 C C . LEU A 1 85 ? -17.996 -1.210 14.812 1.00 93.25 85 LEU A C 1
ATOM 684 O O . LEU A 1 85 ? -18.172 -1.230 13.595 1.00 93.25 85 LEU A O 1
ATOM 688 N N . ILE A 1 86 ? -16.870 -0.754 15.367 1.00 93.75 86 ILE A N 1
ATOM 689 C CA . ILE A 1 86 ? -15.733 -0.243 14.584 1.00 93.75 86 ILE A CA 1
ATOM 690 C C . ILE A 1 86 ? -15.187 -1.341 13.662 1.00 93.75 86 ILE A C 1
ATOM 692 O O . ILE A 1 86 ? -15.078 -1.130 12.458 1.00 93.75 86 ILE A O 1
ATOM 696 N N . ILE A 1 87 ? -14.964 -2.547 14.194 1.00 94.56 87 ILE A N 1
ATOM 697 C CA . ILE A 1 87 ? -14.469 -3.699 13.423 1.00 94.56 87 ILE A CA 1
ATOM 698 C C . ILE A 1 87 ? -15.407 -4.047 12.261 1.00 94.56 87 ILE A C 1
ATOM 700 O O . ILE A 1 87 ? -14.944 -4.343 11.159 1.00 94.56 87 ILE A O 1
ATOM 704 N N . LEU A 1 88 ? -16.725 -4.025 12.480 1.00 95.44 88 LEU A N 1
ATOM 705 C CA . LEU A 1 88 ? -17.697 -4.299 11.418 1.00 95.44 88 LEU A CA 1
ATOM 706 C C . LEU A 1 88 ? -17.635 -3.255 10.298 1.00 95.44 88 LEU A C 1
ATOM 708 O O . LEU A 1 88 ? -17.691 -3.616 9.120 1.00 95.44 88 LEU A O 1
ATOM 712 N N . ILE A 1 89 ? -17.498 -1.978 10.659 1.00 95.00 89 ILE A N 1
ATOM 713 C CA . ILE A 1 89 ? -17.355 -0.878 9.699 1.00 95.00 89 ILE A CA 1
ATOM 714 C C . ILE A 1 89 ? -16.060 -1.045 8.893 1.00 95.00 89 ILE A C 1
ATOM 716 O O . ILE A 1 89 ? -16.096 -0.974 7.661 1.00 95.00 89 ILE A O 1
ATOM 720 N N . ASP A 1 90 ? -14.945 -1.352 9.554 1.00 94.56 90 ASP A N 1
ATOM 721 C CA . ASP A 1 90 ? -13.651 -1.558 8.900 1.00 94.56 90 ASP A CA 1
ATOM 722 C C . ASP A 1 90 ? -13.653 -2.769 7.979 1.00 94.56 90 ASP A C 1
ATOM 724 O O . ASP A 1 90 ? -13.137 -2.700 6.866 1.00 94.56 90 ASP A O 1
ATOM 728 N N . LEU A 1 91 ? -14.274 -3.874 8.396 1.00 95.31 91 LEU A N 1
ATOM 729 C CA . LEU A 1 91 ? -14.387 -5.072 7.571 1.00 95.31 91 LEU A CA 1
ATOM 730 C C . LEU A 1 91 ? -15.193 -4.791 6.298 1.00 95.31 91 LEU A C 1
ATOM 732 O O . LEU A 1 91 ? -14.825 -5.240 5.208 1.00 95.31 91 LEU A O 1
ATOM 736 N N . PHE A 1 92 ? -16.271 -4.015 6.418 1.00 96.19 92 PHE A N 1
ATOM 737 C CA . PHE A 1 92 ? -17.072 -3.595 5.276 1.00 96.19 92 PHE A CA 1
ATOM 738 C C . PHE A 1 92 ? -16.283 -2.675 4.332 1.00 96.19 92 PHE A C 1
ATOM 740 O O . PHE A 1 92 ? -16.242 -2.918 3.121 1.00 96.19 92 PHE A O 1
ATOM 747 N N . LEU A 1 93 ? -15.605 -1.659 4.875 1.00 94.12 93 LEU A N 1
ATOM 748 C CA . LEU A 1 93 ? -14.750 -0.742 4.115 1.00 94.12 93 LEU A CA 1
ATOM 749 C C . LEU A 1 93 ? -13.592 -1.477 3.433 1.00 94.12 93 LEU A C 1
ATOM 751 O O . LEU A 1 93 ? -13.317 -1.231 2.258 1.00 94.12 93 LEU A O 1
ATOM 755 N N . ALA A 1 94 ? -12.953 -2.419 4.125 1.00 92.69 94 ALA A N 1
ATOM 756 C CA . ALA A 1 94 ? -11.900 -3.265 3.581 1.00 92.69 94 ALA A CA 1
ATOM 757 C C . ALA A 1 94 ? -12.432 -4.129 2.434 1.00 92.69 94 ALA A C 1
ATOM 759 O O . ALA A 1 94 ? -11.827 -4.169 1.363 1.00 92.69 94 ALA A O 1
ATOM 760 N N . GLY A 1 95 ? -13.599 -4.757 2.604 1.00 92.12 95 GLY A N 1
ATOM 761 C CA . GLY A 1 95 ? -14.254 -5.522 1.545 1.00 92.12 95 GLY A CA 1
ATOM 762 C C . GLY A 1 95 ? -14.554 -4.676 0.303 1.00 92.12 95 GLY A C 1
ATOM 763 O O . GLY A 1 95 ? -14.274 -5.098 -0.824 1.00 92.12 95 GLY A O 1
ATOM 764 N N . LEU A 1 96 ? -15.071 -3.457 0.490 1.00 93.25 96 LEU A N 1
ATOM 765 C CA . LEU A 1 96 ? -15.342 -2.524 -0.604 1.00 93.25 96 LEU A CA 1
ATOM 766 C C . LEU A 1 96 ? -14.046 -2.065 -1.288 1.00 93.25 96 LEU A C 1
ATOM 768 O O . LEU A 1 96 ? -13.957 -2.098 -2.515 1.00 93.25 96 LEU A O 1
ATOM 772 N N . SER A 1 97 ? -13.035 -1.695 -0.503 1.00 90.88 97 SER A N 1
ATOM 773 C CA . SER A 1 97 ? -11.724 -1.257 -0.983 1.00 90.88 97 SER A CA 1
ATOM 774 C C . SER A 1 97 ? -11.022 -2.355 -1.783 1.00 90.88 97 SER A C 1
ATOM 776 O O . SER A 1 97 ? -10.568 -2.103 -2.895 1.00 90.88 97 SER A O 1
ATOM 778 N N . LEU A 1 98 ? -11.030 -3.603 -1.303 1.00 88.69 98 LEU A N 1
ATOM 779 C CA . LEU A 1 98 ? -10.475 -4.750 -2.029 1.00 88.69 98 LEU A CA 1
ATOM 780 C C . LEU A 1 98 ? -11.240 -5.039 -3.323 1.00 88.69 98 LEU A C 1
ATOM 782 O O . LEU A 1 98 ? -10.630 -5.345 -4.346 1.00 88.69 98 LEU A O 1
ATOM 786 N N . LYS A 1 99 ? -12.572 -4.919 -3.319 1.00 89.44 99 LYS A N 1
ATOM 787 C CA . LYS A 1 99 ? -13.391 -5.116 -4.524 1.00 89.44 99 LYS A CA 1
ATOM 788 C C . LYS A 1 99 ? -13.137 -4.031 -5.570 1.00 89.44 99 LYS A C 1
ATOM 790 O O . LYS A 1 99 ? -13.061 -4.344 -6.758 1.00 89.44 99 LYS A O 1
ATOM 795 N N . LEU A 1 100 ? -13.028 -2.772 -5.147 1.00 87.94 100 LEU A N 1
ATOM 796 C CA . LEU A 1 100 ? -12.732 -1.642 -6.026 1.00 87.94 100 LEU A CA 1
ATOM 797 C C . LEU A 1 100 ? -11.284 -1.712 -6.513 1.00 87.94 100 LEU A C 1
ATOM 799 O O . LEU A 1 100 ? -11.059 -1.803 -7.715 1.00 87.94 100 LEU A O 1
ATOM 803 N N . GLY A 1 101 ? -10.318 -1.795 -5.602 1.00 83.38 101 GLY A N 1
ATOM 804 C CA . GLY A 1 101 ? -8.898 -1.941 -5.913 1.00 83.38 101 GLY A CA 1
ATOM 805 C C . GLY A 1 101 ? -8.621 -3.145 -6.810 1.00 83.38 101 GLY A C 1
ATOM 806 O O . GLY A 1 101 ? -7.932 -3.012 -7.813 1.00 83.38 101 GLY A O 1
ATOM 807 N N . GLY A 1 102 ? -9.249 -4.292 -6.544 1.00 83.25 102 GLY A N 1
ATOM 808 C CA . GLY A 1 102 ? -9.140 -5.489 -7.375 1.00 83.25 102 GLY A CA 1
ATOM 809 C C . GLY A 1 102 ? -9.793 -5.364 -8.756 1.00 83.25 102 GLY A C 1
ATOM 810 O O . GLY A 1 102 ? -9.368 -6.045 -9.684 1.00 83.25 102 GLY A O 1
ATOM 81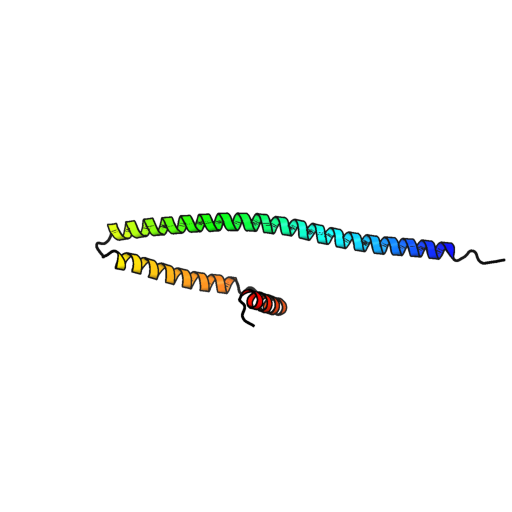1 N N . LYS A 1 103 ? -10.808 -4.507 -8.934 1.00 82.44 103 LYS A N 1
ATOM 812 C CA . LYS A 1 103 ? -11.358 -4.183 -10.262 1.00 82.44 103 LYS A CA 1
ATOM 813 C C . LYS A 1 103 ? -10.458 -3.213 -11.024 1.00 82.44 103 LYS A C 1
ATOM 815 O O . LYS A 1 103 ? -10.209 -3.448 -12.199 1.00 82.44 103 LYS A O 1
ATOM 820 N N . LEU A 1 104 ? -9.955 -2.166 -10.369 1.00 77.75 104 LEU A N 1
ATOM 821 C CA . LEU A 1 104 ? -9.029 -1.212 -10.989 1.00 77.75 104 LEU A CA 1
ATOM 822 C C . LEU A 1 104 ? -7.683 -1.863 -11.342 1.00 77.75 104 LEU A C 1
ATOM 824 O O . LEU A 1 104 ? -7.104 -1.554 -12.378 1.00 77.75 104 LEU A O 1
ATOM 828 N N . ALA A 1 105 ? -7.223 -2.817 -10.531 1.00 73.88 105 ALA A N 1
ATOM 829 C CA . ALA A 1 105 ? -6.022 -3.603 -10.791 1.00 73.88 105 ALA A CA 1
ATOM 830 C C . ALA A 1 105 ? -6.206 -4.662 -11.891 1.00 73.88 105 ALA A C 1
ATOM 832 O O . ALA A 1 105 ? -5.232 -5.299 -12.268 1.00 73.88 105 ALA A O 1
ATOM 833 N N . LYS A 1 106 ? -7.417 -4.867 -12.428 1.00 66.44 106 LYS A N 1
ATOM 834 C CA . LYS A 1 106 ? -7.678 -5.696 -13.619 1.00 66.44 106 LYS A CA 1
ATOM 835 C C . LYS A 1 106 ? -7.658 -4.834 -14.886 1.00 66.44 106 LYS A C 1
ATOM 837 O O . LYS A 1 106 ? -8.619 -4.824 -15.652 1.00 66.44 106 LYS A O 1
ATOM 842 N N . GLY A 1 107 ? -6.579 -4.079 -15.092 1.00 57.72 107 GLY A N 1
ATOM 843 C CA . GLY A 1 107 ? -6.337 -3.393 -16.364 1.00 57.72 107 GLY A CA 1
ATOM 844 C C . GLY A 1 107 ? -6.260 -4.378 -17.549 1.00 57.72 107 GLY A C 1
ATOM 845 O O . GLY A 1 107 ? -6.151 -5.588 -17.338 1.00 57.72 107 GLY A O 1
ATOM 846 N N . PRO A 1 108 ? -6.314 -3.897 -18.806 1.00 57.69 108 PRO A N 1
ATOM 847 C CA . PRO A 1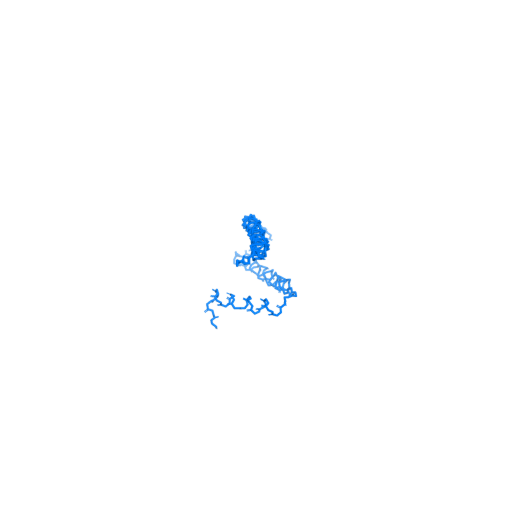 108 ? -6.198 -4.735 -19.998 1.00 57.69 108 PRO A CA 1
ATOM 848 C C . PRO A 1 108 ? -4.747 -5.215 -20.158 1.00 57.69 108 PRO A C 1
ATOM 850 O O . PRO A 1 108 ? -3.956 -4.645 -20.905 1.00 57.69 108 PRO A O 1
ATOM 853 N N . TYR A 1 109 ? -4.367 -6.241 -19.403 1.00 54.72 109 TYR A N 1
ATOM 854 C CA . TYR A 1 109 ? -3.052 -6.862 -19.514 1.00 54.72 109 TYR A CA 1
ATOM 855 C C . TYR A 1 109 ? -3.024 -7.789 -20.731 1.00 54.72 109 TYR A C 1
ATOM 857 O O . TYR A 1 109 ? -3.911 -8.629 -20.896 1.00 54.72 109 TYR A O 1
ATOM 865 N N . LEU A 1 110 ? -1.995 -7.658 -21.577 1.00 56.41 110 LEU A N 1
ATOM 866 C CA . LEU A 1 110 ? -1.702 -8.665 -22.597 1.00 56.41 110 LEU A CA 1
ATOM 867 C C . LEU A 1 110 ? -1.594 -10.053 -21.925 1.00 56.41 110 LEU A C 1
ATOM 869 O O . LEU A 1 110 ? -1.026 -10.160 -20.838 1.00 56.41 110 LEU A O 1
ATOM 873 N N . PRO A 1 111 ? -2.057 -11.142 -22.562 1.00 59.12 111 PRO A N 1
ATOM 874 C CA . PRO A 1 111 ? -1.989 -12.489 -21.980 1.00 59.12 111 PRO A CA 1
ATOM 875 C C . PRO A 1 111 ? -0.569 -12.892 -21.533 1.00 59.12 111 PRO A C 1
ATOM 877 O O . PRO A 1 111 ? -0.401 -13.593 -20.538 1.00 59.12 111 PRO A O 1
ATOM 880 N N . GLN A 1 112 ? 0.461 -12.351 -22.189 1.00 58.38 112 GLN A N 1
ATOM 881 C CA . GLN A 1 112 ? 1.872 -12.559 -21.851 1.00 58.38 112 GLN A CA 1
ATOM 882 C C . GLN A 1 112 ? 2.300 -11.925 -20.507 1.00 58.38 112 GLN A C 1
ATOM 884 O O . GLN A 1 112 ? 3.186 -12.460 -19.840 1.00 58.38 112 GLN A O 1
ATOM 889 N N . THR A 1 113 ? 1.677 -10.827 -20.051 1.00 61.84 113 THR A N 1
ATOM 890 C CA . THR A 1 113 ? 1.993 -10.210 -18.745 1.00 61.84 113 THR A CA 1
ATOM 891 C C . THR A 1 113 ? 1.248 -10.863 -17.588 1.00 61.84 113 THR A C 1
ATOM 893 O O . THR A 1 113 ? 1.800 -10.930 -16.492 1.00 61.84 113 THR A O 1
ATOM 896 N N . LEU A 1 114 ? 0.059 -11.428 -17.821 1.00 59.75 114 LEU A N 1
ATOM 897 C CA . LEU A 1 114 ? -0.653 -12.243 -16.827 1.00 59.75 114 LEU A CA 1
ATOM 898 C C . LEU A 1 114 ? 0.098 -13.544 -16.509 1.00 59.75 114 LEU A C 1
ATOM 900 O O . LEU A 1 114 ? 0.206 -13.918 -15.341 1.00 59.75 114 LEU A O 1
ATOM 904 N N . GLU A 1 115 ? 0.684 -14.199 -17.516 1.00 60.31 115 GLU A N 1
ATOM 905 C CA . GLU A 1 115 ? 1.538 -15.376 -17.301 1.00 60.31 115 GLU A CA 1
ATOM 906 C C . GLU A 1 115 ? 2.842 -15.034 -16.567 1.00 60.31 115 GLU A C 1
ATOM 908 O O . GLU A 1 115 ? 3.270 -15.782 -15.683 1.00 60.31 115 GLU A O 1
ATOM 913 N N . GLY A 1 116 ? 3.461 -13.895 -16.895 1.00 60.75 116 GLY A N 1
ATOM 914 C CA . GLY A 1 116 ? 4.666 -13.401 -16.223 1.00 60.75 116 GLY A CA 1
ATOM 915 C C . GLY A 1 116 ? 4.425 -13.031 -14.755 1.00 60.75 116 GLY A C 1
ATOM 916 O O . GLY A 1 116 ? 5.174 -13.475 -13.884 1.00 60.75 116 GLY A O 1
ATOM 917 N N . LEU A 1 117 ? 3.349 -12.287 -14.464 1.00 59.97 117 LEU A N 1
ATOM 918 C CA . LEU A 1 117 ? 2.910 -11.962 -13.098 1.00 59.97 117 LEU A CA 1
ATOM 919 C C . LEU A 1 117 ? 2.508 -13.214 -12.321 1.00 59.97 117 LEU A C 1
ATOM 921 O O . LEU A 1 117 ? 2.832 -13.327 -11.143 1.00 59.97 117 LEU A O 1
ATOM 925 N N . GLY A 1 118 ? 1.843 -14.173 -12.966 1.00 64.38 118 GLY A N 1
ATOM 926 C CA . GLY A 1 118 ? 1.477 -15.446 -12.351 1.00 64.38 118 GLY A CA 1
ATOM 927 C C . GLY A 1 118 ? 2.699 -16.250 -11.908 1.00 64.38 118 GLY A C 1
ATOM 928 O O . GLY A 1 118 ? 2.734 -16.733 -10.777 1.00 64.38 118 GLY A O 1
ATOM 929 N N . LYS A 1 119 ? 3.729 -16.349 -12.759 1.00 63.28 119 LYS A N 1
ATOM 930 C CA . LYS A 1 119 ? 4.978 -17.062 -12.444 1.00 63.28 119 LYS A CA 1
ATOM 931 C C . LYS A 1 119 ? 5.775 -16.378 -11.333 1.00 63.28 119 LYS A C 1
ATOM 933 O O . LYS A 1 119 ? 6.239 -17.059 -10.424 1.00 63.28 119 LYS A O 1
ATOM 938 N N . THR A 1 120 ? 5.902 -15.051 -11.360 1.00 62.06 120 THR A N 1
ATOM 939 C CA . THR A 1 120 ? 6.650 -14.303 -10.333 1.00 62.06 120 THR A CA 1
ATOM 940 C C . THR A 1 120 ? 5.905 -14.246 -9.002 1.00 62.06 120 THR A C 1
ATOM 942 O O . THR A 1 120 ? 6.513 -14.430 -7.953 1.00 62.06 120 THR A O 1
ATOM 945 N N . THR A 1 121 ? 4.581 -14.102 -9.027 1.00 62.78 121 THR A N 1
ATOM 946 C CA . THR A 1 121 ? 3.741 -14.100 -7.821 1.00 62.78 121 THR A CA 1
ATOM 947 C C . THR A 1 121 ? 3.723 -15.476 -7.160 1.00 62.78 121 THR A C 1
ATOM 949 O O . THR A 1 121 ? 3.854 -15.567 -5.944 1.00 62.78 121 THR A O 1
ATOM 952 N N . LYS A 1 122 ? 3.652 -16.563 -7.942 1.00 64.06 122 LYS A N 1
ATOM 953 C CA . LYS A 1 122 ? 3.814 -17.937 -7.435 1.00 64.06 122 LYS A CA 1
ATOM 954 C C . LYS A 1 122 ? 5.205 -18.200 -6.859 1.00 64.06 122 LYS A C 1
ATOM 956 O O . LYS A 1 122 ? 5.308 -18.823 -5.806 1.00 64.06 122 LYS A O 1
ATOM 961 N N . ALA A 1 123 ? 6.252 -17.694 -7.513 1.00 66.62 123 ALA A N 1
ATOM 962 C CA . ALA A 1 123 ? 7.628 -17.826 -7.038 1.00 66.62 123 ALA A CA 1
ATOM 963 C C . ALA A 1 123 ? 7.863 -17.084 -5.711 1.00 66.62 123 ALA A C 1
ATOM 965 O O . ALA A 1 123 ? 8.529 -17.618 -4.830 1.00 66.62 123 ALA A O 1
ATOM 966 N N . VAL A 1 124 ? 7.276 -15.896 -5.535 1.00 62.34 124 VAL A N 1
ATOM 967 C CA . VAL A 1 124 ? 7.381 -15.114 -4.290 1.00 62.34 124 VAL A CA 1
ATOM 968 C C . VAL A 1 124 ? 6.476 -15.669 -3.180 1.00 62.34 124 VAL A C 1
ATOM 970 O O . VAL A 1 124 ? 6.882 -15.697 -2.024 1.00 62.34 124 VAL A O 1
ATOM 973 N N . LEU A 1 125 ? 5.276 -16.164 -3.507 1.00 67.56 125 LEU A N 1
ATOM 974 C CA . LEU A 1 125 ? 4.350 -16.777 -2.538 1.00 67.56 125 LEU A CA 1
ATOM 975 C C . LEU A 1 125 ? 4.663 -18.251 -2.222 1.00 67.56 125 LEU A C 1
ATOM 977 O O . LEU A 1 125 ? 3.915 -18.885 -1.479 1.00 67.56 125 LEU A O 1
ATOM 981 N N . GLY A 1 126 ? 5.728 -18.822 -2.795 1.00 54.25 126 GLY A N 1
ATOM 982 C CA . GLY A 1 126 ? 6.181 -20.190 -2.515 1.00 54.25 126 GLY A CA 1
ATOM 983 C C . GLY A 1 126 ? 5.223 -21.304 -2.957 1.00 54.25 126 GLY A C 1
ATOM 984 O O . GLY A 1 126 ? 5.430 -22.465 -2.607 1.00 54.25 126 GLY A O 1
ATOM 985 N N . LYS A 1 127 ? 4.177 -20.988 -3.727 1.00 55.75 127 LYS A N 1
ATOM 986 C CA . LYS A 1 127 ? 3.243 -21.983 -4.272 1.00 55.75 127 LYS A CA 1
ATOM 987 C C . LYS A 1 127 ? 3.701 -22.387 -5.671 1.00 55.75 127 LYS A C 1
ATOM 989 O O . LYS A 1 127 ? 3.491 -21.630 -6.617 1.00 55.75 127 LYS A O 1
ATOM 994 N N . LYS A 1 128 ? 4.322 -23.569 -5.778 1.00 51.69 128 LYS A N 1
ATOM 995 C CA . LYS A 1 128 ? 4.536 -24.269 -7.059 1.00 51.69 128 LYS A CA 1
ATOM 996 C C . LYS A 1 128 ? 3.204 -24.413 -7.809 1.00 51.69 128 LYS A C 1
ATOM 998 O O . LYS A 1 128 ? 2.218 -24.828 -7.165 1.00 51.69 128 LYS A O 1
#

Secondary structure (DSSP, 8-state):
-----SHHHHHHHHHHHHHHHHHHHHHHHHHHHHHHHHHHHHHHHHHHHHHHHHHHHHHHHHHHHHHHHHHHHH----HHHHHHHHHHHHHHHHHHHHHHHHHHT-----HHHHHHHHHHHHHHTT--

Foldseek 3Di:
DDDPPPPVVVVVVVVVVVVVVVVVVVVVVVVVVVVVVVVVVCVVVVVVVVVVVVVVVVVVVVVVVVQLVVCVVVDVDDSVVSVVVVVVVVVVVVVVCCVVVVVVVPDPDDPVVVVVCVVVVCVVVVND

pLDDT: mean 82.08, std 14.84, range [41.69, 97.56]

Sequence (128 aa):
MEKPKNKNFANTASRISAIASSVMDLHVRIALQEVDREKRRLISGGIFLAIGSTLLLLVLICIHIIFYLFLTKYNNWNIEYNLLLIILIDLFLAGLSLKLGGKLAKGPYLPQTLEGLGKTTKAVLGKK

Radius of gyration: 30.97 Å; chains: 1; bounding box: 78×34×88 Å